Protein AF-A0AAD0HWQ2-F1 (afdb_monomer_lite)

Structure (mmCIF, N/CA/C/O backbone):
data_AF-A0AAD0HWQ2-F1
#
_entry.id   AF-A0AAD0HWQ2-F1
#
loop_
_atom_site.group_PDB
_atom_site.id
_atom_site.type_symbol
_atom_site.label_atom_id
_atom_site.label_alt_id
_atom_site.label_comp_id
_atom_site.label_asym_id
_atom_site.label_entity_id
_atom_site.label_seq_id
_atom_site.pdbx_PDB_ins_code
_atom_site.Cartn_x
_atom_site.Cartn_y
_atom_site.Cartn_z
_atom_site.occupancy
_atom_site.B_iso_or_equiv
_atom_site.auth_seq_id
_atom_site.auth_comp_id
_atom_site.auth_asym_id
_atom_site.auth_atom_id
_atom_site.pdbx_PDB_model_num
ATOM 1 N N . MET A 1 1 ? 8.879 2.944 -17.128 1.00 74.75 1 MET A N 1
ATOM 2 C CA . MET A 1 1 ? 7.806 3.933 -16.881 1.00 74.75 1 MET A CA 1
ATOM 3 C C . MET A 1 1 ? 7.246 3.691 -15.486 1.00 74.75 1 MET A C 1
ATOM 5 O O . MET A 1 1 ? 7.281 2.547 -15.034 1.00 74.75 1 MET A O 1
ATOM 9 N N . ALA A 1 2 ? 6.797 4.745 -14.809 1.00 83.75 2 ALA A N 1
ATOM 10 C CA . ALA A 1 2 ? 6.236 4.683 -13.463 1.00 83.75 2 ALA A CA 1
ATOM 11 C C . ALA A 1 2 ? 4.921 5.463 -13.423 1.00 83.75 2 ALA A C 1
ATOM 13 O O . ALA A 1 2 ? 4.840 6.537 -14.018 1.00 83.75 2 ALA A O 1
ATOM 14 N N . GLY A 1 3 ? 3.912 4.922 -12.744 1.00 89.12 3 GLY A N 1
ATOM 15 C CA . GLY A 1 3 ? 2.720 5.682 -12.376 1.00 89.12 3 GLY A CA 1
ATOM 16 C C . GLY A 1 3 ? 2.906 6.246 -10.974 1.00 89.12 3 GLY A C 1
ATOM 17 O O . GLY A 1 3 ? 3.402 5.532 -10.102 1.00 89.12 3 GLY A O 1
ATOM 18 N N . THR A 1 4 ? 2.528 7.503 -10.744 1.00 91.62 4 THR A N 1
ATOM 19 C CA . THR A 1 4 ? 2.503 8.072 -9.391 1.00 91.62 4 THR A CA 1
ATOM 20 C C . THR A 1 4 ? 1.072 8.226 -8.888 1.00 91.62 4 THR A C 1
ATOM 22 O O . THR A 1 4 ? 0.177 8.663 -9.614 1.00 91.62 4 THR A O 1
ATOM 25 N N . TYR A 1 5 ? 0.852 7.820 -7.641 1.00 92.31 5 TYR A N 1
ATOM 26 C CA . TYR A 1 5 ? -0.467 7.774 -7.024 1.00 92.31 5 TYR A CA 1
ATOM 27 C C . TYR A 1 5 ? -0.455 8.453 -5.658 1.00 92.31 5 TYR A C 1
ATOM 29 O O . TYR A 1 5 ? 0.449 8.245 -4.848 1.00 92.31 5 TYR A O 1
ATOM 37 N N . ASP A 1 6 ? -1.491 9.232 -5.385 1.00 93.00 6 ASP A N 1
ATOM 38 C CA . ASP A 1 6 ? -1.854 9.643 -4.041 1.00 93.00 6 ASP A CA 1
ATOM 39 C C . ASP A 1 6 ? -2.664 8.511 -3.406 1.00 93.00 6 ASP A C 1
ATOM 41 O O . ASP A 1 6 ? -3.572 7.948 -4.029 1.00 93.00 6 ASP A O 1
ATOM 45 N N . ILE A 1 7 ? -2.297 8.149 -2.182 1.00 93.44 7 ILE A N 1
ATOM 46 C CA . ILE A 1 7 ? -2.858 7.019 -1.453 1.00 93.44 7 ILE A CA 1
ATOM 47 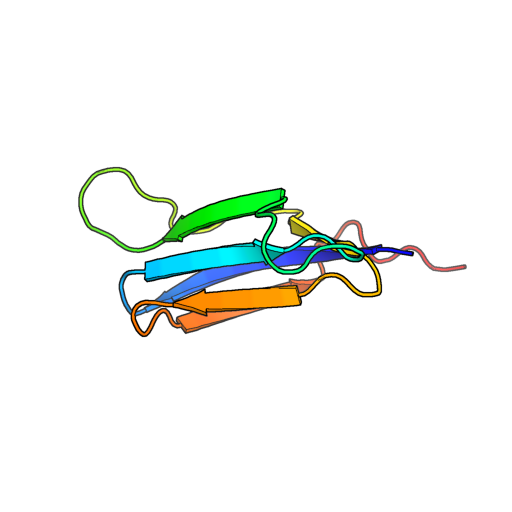C C . ILE A 1 7 ? -3.502 7.548 -0.180 1.00 93.44 7 ILE A C 1
ATOM 49 O O . ILE A 1 7 ? -2.816 8.044 0.713 1.00 93.44 7 ILE A O 1
ATOM 53 N N . GLU A 1 8 ? -4.824 7.439 -0.113 1.00 93.88 8 GLU A N 1
ATOM 54 C CA . GLU A 1 8 ? -5.645 7.959 0.981 1.00 93.88 8 GLU A CA 1
ATOM 55 C C . GLU A 1 8 ? -6.233 6.795 1.785 1.00 93.88 8 GLU A C 1
ATOM 57 O O . GLU A 1 8 ? -6.783 5.849 1.211 1.00 93.88 8 GLU A O 1
ATOM 62 N N . LEU A 1 9 ? -6.132 6.860 3.114 1.00 93.50 9 LEU A N 1
ATOM 63 C CA . LEU A 1 9 ? -6.792 5.924 4.018 1.00 93.50 9 LEU A CA 1
ATOM 64 C C . LEU A 1 9 ? -8.310 6.028 3.854 1.00 93.50 9 LEU A C 1
ATOM 66 O O . LEU A 1 9 ? -8.880 7.109 3.988 1.00 93.50 9 LEU A O 1
ATOM 70 N N . VAL A 1 10 ? -8.967 4.891 3.628 1.00 93.81 10 VAL A N 1
ATOM 71 C CA . VAL A 1 10 ? -10.432 4.796 3.687 1.00 93.81 10 VAL A CA 1
ATOM 72 C C . VAL A 1 10 ? -10.852 4.289 5.059 1.00 93.81 10 VAL A C 1
ATOM 74 O O . VAL A 1 10 ? -11.634 4.940 5.747 1.00 93.81 10 VAL A O 1
ATOM 77 N N . LYS A 1 11 ? -10.326 3.132 5.473 1.00 92.38 11 LYS A N 1
ATOM 78 C CA . LYS A 1 11 ? -10.588 2.545 6.790 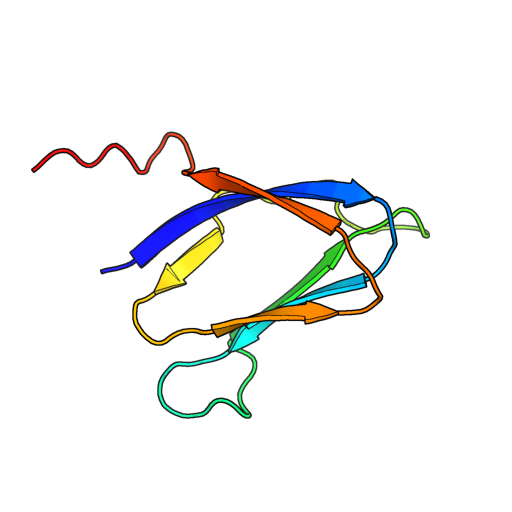1.00 92.38 11 LYS A CA 1
ATOM 79 C C . LYS A 1 11 ? -9.558 1.477 7.142 1.00 92.38 11 LYS A C 1
ATOM 81 O O . LYS A 1 11 ? -8.799 1.019 6.287 1.00 92.38 11 LYS A O 1
ATOM 86 N N . ASN A 1 12 ? -9.649 1.024 8.390 1.00 92.19 12 ASN A N 1
ATOM 87 C CA . ASN A 1 12 ? -8.809 0.004 9.008 1.00 92.19 12 ASN A CA 1
ATOM 88 C C . ASN A 1 12 ? -7.347 0.427 9.165 1.00 92.19 12 ASN A C 1
ATOM 90 O O . ASN A 1 12 ? -6.885 1.421 8.617 1.00 92.19 12 ASN A O 1
ATOM 94 N N . TYR A 1 13 ? -6.639 -0.341 9.978 1.00 90.62 13 TYR A N 1
ATOM 95 C CA . TYR A 1 13 ? -5.225 -0.161 10.241 1.00 90.62 13 TYR A CA 1
ATOM 96 C C . TYR A 1 13 ? -4.432 -1.215 9.482 1.00 90.62 13 TYR A C 1
ATOM 98 O O . TYR A 1 13 ? -4.798 -2.389 9.476 1.00 90.62 13 TYR A O 1
ATOM 106 N N . GLY A 1 14 ? -3.313 -0.829 8.890 1.00 92.69 14 GLY A N 1
ATOM 107 C CA . GLY A 1 14 ? -2.408 -1.787 8.290 1.00 92.69 14 GLY A CA 1
ATOM 108 C C . GLY A 1 14 ? -1.252 -1.111 7.591 1.00 92.69 14 GLY A C 1
ATOM 109 O O . GLY A 1 14 ? -0.809 -0.035 7.980 1.00 92.69 14 GLY A O 1
ATOM 110 N N . TYR A 1 15 ? -0.734 -1.754 6.552 1.00 92.31 15 TYR A N 1
ATOM 111 C CA . TYR A 1 15 ? 0.392 -1.201 5.816 1.00 92.31 15 TYR A CA 1
ATOM 112 C C . TYR A 1 15 ? 0.338 -1.524 4.334 1.00 92.31 15 TYR A C 1
ATOM 114 O O . TYR A 1 15 ? -0.193 -2.551 3.904 1.00 92.31 15 TYR A O 1
ATOM 122 N N . ILE A 1 16 ? 0.960 -0.635 3.569 1.00 93.69 16 ILE A N 1
ATOM 123 C CA . ILE A 1 16 ? 1.228 -0.805 2.148 1.00 93.69 16 ILE A CA 1
ATOM 124 C C . ILE A 1 16 ? 2.708 -1.096 1.980 1.00 93.69 16 ILE A C 1
ATOM 126 O O . ILE A 1 16 ? 3.549 -0.438 2.594 1.00 93.69 16 ILE A O 1
ATOM 130 N N . THR A 1 17 ? 3.026 -2.080 1.145 1.00 94.31 17 THR A N 1
ATOM 131 C CA . THR A 1 17 ? 4.398 -2.438 0.779 1.00 94.31 17 THR A CA 1
ATOM 132 C C . THR A 1 17 ? 4.559 -2.343 -0.735 1.00 94.31 17 THR A C 1
ATOM 134 O O . THR A 1 17 ? 3.765 -2.932 -1.461 1.00 94.31 17 THR A O 1
ATOM 137 N N . ILE A 1 18 ? 5.594 -1.648 -1.211 1.00 93.94 18 ILE A N 1
ATOM 138 C CA . ILE A 1 18 ? 6.067 -1.781 -2.594 1.00 93.94 18 ILE A CA 1
ATOM 139 C C . ILE A 1 18 ? 7.273 -2.712 -2.587 1.00 93.94 18 ILE A C 1
ATOM 141 O O . ILE A 1 18 ? 8.249 -2.481 -1.863 1.00 93.94 18 ILE A O 1
ATOM 145 N N . ARG A 1 19 ? 7.199 -3.771 -3.387 1.00 93.56 19 ARG A N 1
ATOM 146 C CA . ARG A 1 19 ? 8.292 -4.724 -3.589 1.00 93.56 19 ARG A CA 1
ATOM 147 C C . ARG A 1 19 ? 9.054 -4.413 -4.864 1.00 93.56 19 ARG A C 1
ATOM 149 O O . ARG A 1 19 ? 8.468 -3.966 -5.849 1.00 93.56 19 ARG A O 1
ATOM 156 N N . GLU A 1 20 ? 10.353 -4.682 -4.834 1.00 90.31 20 GLU A N 1
ATOM 157 C CA . GLU A 1 20 ? 11.219 -4.502 -5.997 1.00 90.31 20 GLU A CA 1
ATOM 158 C C . GLU A 1 20 ? 10.880 -5.486 -7.126 1.00 90.31 20 GLU A C 1
ATOM 160 O O . GLU A 1 20 ? 10.450 -6.616 -6.890 1.00 90.31 20 GLU A O 1
ATOM 165 N N . LYS A 1 21 ? 11.164 -5.070 -8.364 1.00 84.44 21 LYS A N 1
ATOM 166 C CA . LYS A 1 21 ? 10.877 -5.824 -9.597 1.00 84.44 21 LYS A CA 1
ATOM 167 C C . LYS A 1 21 ? 11.547 -7.197 -9.644 1.00 84.44 21 LYS A C 1
ATOM 169 O O . LYS A 1 21 ? 10.915 -8.206 -9.934 1.00 84.44 21 LYS A O 1
ATOM 174 N N . LYS A 1 22 ? 12.859 -7.227 -9.382 1.00 79.94 22 LYS A N 1
ATOM 175 C CA . LYS A 1 22 ? 13.704 -8.418 -9.586 1.00 79.94 22 LYS A CA 1
ATOM 176 C C . LYS A 1 22 ? 13.676 -9.379 -8.409 1.00 79.94 22 LYS A C 1
ATOM 178 O O . LYS A 1 22 ? 13.939 -10.564 -8.582 1.00 79.94 22 LYS A O 1
ATOM 183 N N . ASN A 1 23 ? 13.387 -8.869 -7.218 1.00 81.12 23 ASN A N 1
ATOM 184 C CA . ASN A 1 23 ? 13.355 -9.669 -6.014 1.00 81.12 23 ASN A CA 1
ATOM 185 C C . ASN A 1 23 ? 12.145 -9.279 -5.173 1.00 81.12 23 ASN A C 1
ATOM 187 O O . ASN A 1 23 ? 12.203 -8.362 -4.361 1.00 81.12 23 ASN A O 1
ATOM 191 N N . VAL A 1 24 ? 11.057 -10.028 -5.336 1.00 73.12 24 VAL A N 1
ATOM 192 C CA . VAL A 1 24 ? 9.822 -9.809 -4.577 1.00 73.12 24 VAL A CA 1
ATOM 193 C C . VAL A 1 24 ? 10.022 -9.970 -3.065 1.00 73.12 24 VAL A C 1
ATOM 195 O O . VAL A 1 24 ? 9.227 -9.451 -2.292 1.00 73.12 24 VAL A O 1
ATOM 198 N N . SER A 1 25 ? 11.083 -10.635 -2.597 1.00 80.12 25 SER A N 1
ATOM 199 C CA . SER A 1 25 ? 11.378 -10.668 -1.158 1.00 80.12 25 SER A CA 1
ATOM 200 C C . SER A 1 25 ? 11.908 -9.329 -0.627 1.00 80.12 25 SER A C 1
ATOM 202 O O . SER A 1 25 ? 11.696 -9.026 0.549 1.00 80.12 25 SER A O 1
ATOM 204 N N . ASN A 1 26 ? 12.488 -8.486 -1.490 1.00 87.50 26 ASN A N 1
ATOM 205 C CA . ASN A 1 26 ? 12.984 -7.169 -1.114 1.00 87.50 26 ASN A CA 1
ATOM 206 C C . ASN A 1 26 ? 11.842 -6.155 -1.017 1.00 87.50 26 ASN A C 1
ATOM 208 O O . ASN A 1 26 ? 11.043 -5.964 -1.940 1.00 87.50 26 ASN A O 1
ATOM 212 N N . ILE A 1 27 ? 11.807 -5.459 0.115 1.00 91.75 27 ILE A N 1
ATOM 213 C CA . ILE A 1 27 ? 10.900 -4.343 0.354 1.00 91.75 27 ILE A CA 1
ATOM 214 C C . ILE A 1 27 ? 11.603 -3.066 -0.104 1.00 91.75 27 ILE A C 1
ATOM 216 O O . ILE A 1 27 ? 12.576 -2.646 0.515 1.00 91.75 27 ILE A O 1
ATOM 220 N N . LYS A 1 28 ? 11.078 -2.427 -1.154 1.00 90.62 28 LYS A N 1
ATOM 221 C CA . LYS A 1 28 ? 11.510 -1.086 -1.578 1.00 90.62 28 LYS A CA 1
ATOM 222 C C . LYS A 1 28 ? 10.974 -0.025 -0.623 1.00 90.62 28 LYS A C 1
ATOM 224 O O . LYS A 1 28 ? 11.649 0.946 -0.297 1.00 90.62 28 LYS A O 1
ATOM 229 N N . PHE A 1 29 ? 9.727 -0.202 -0.195 1.00 89.12 29 PHE A N 1
ATOM 230 C CA . PHE A 1 29 ? 9.000 0.780 0.594 1.00 89.12 29 PHE A CA 1
ATOM 231 C C . PHE A 1 29 ? 7.927 0.104 1.439 1.00 89.12 29 PHE A C 1
ATOM 233 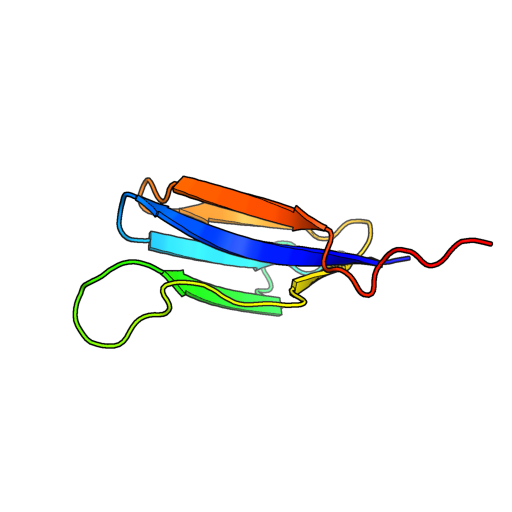O O . PHE A 1 29 ? 7.226 -0.784 0.957 1.00 89.12 29 PHE A O 1
ATOM 240 N N . ARG A 1 30 ? 7.756 0.564 2.681 1.00 92.12 30 ARG A N 1
ATOM 241 C CA . ARG A 1 30 ? 6.606 0.223 3.521 1.00 92.12 30 ARG A CA 1
ATOM 242 C C . ARG A 1 30 ? 6.131 1.450 4.289 1.00 92.12 30 ARG A C 1
ATOM 244 O O . ARG A 1 30 ? 6.945 2.161 4.880 1.00 92.12 30 ARG A O 1
ATOM 251 N N . LYS A 1 31 ? 4.817 1.670 4.314 1.00 91.06 31 LYS A N 1
ATOM 252 C CA . LYS A 1 31 ? 4.165 2.683 5.155 1.00 91.06 31 LYS A CA 1
ATOM 253 C C . LYS A 1 31 ? 2.967 2.093 5.865 1.00 91.06 31 LYS A C 1
ATOM 255 O O . LYS A 1 31 ? 2.205 1.346 5.259 1.00 91.06 31 LYS A O 1
ATOM 260 N N . TYR A 1 32 ? 2.832 2.464 7.127 1.00 90.38 32 TYR A N 1
ATOM 261 C CA . TYR A 1 32 ? 1.685 2.132 7.952 1.00 90.38 32 TYR A CA 1
ATOM 262 C C . TYR A 1 32 ? 0.649 3.256 7.854 1.00 90.38 32 TYR A C 1
ATOM 264 O O . TYR A 1 32 ? 1.020 4.436 7.785 1.00 90.38 32 TYR A O 1
ATOM 272 N N . LEU A 1 33 ? -0.620 2.866 7.752 1.00 90.50 33 LEU A N 1
ATOM 273 C CA . LEU A 1 33 ? -1.775 3.751 7.670 1.00 90.50 33 LEU A CA 1
ATOM 274 C C . LEU A 1 33 ? -2.854 3.248 8.628 1.00 90.50 33 LEU A C 1
ATOM 276 O O . LEU A 1 33 ? -3.169 2.056 8.638 1.00 90.50 33 LEU A O 1
ATOM 280 N N . GLY A 1 34 ? -3.473 4.179 9.351 1.00 85.06 34 GLY A N 1
ATOM 281 C CA . GLY A 1 34 ? -4.537 3.897 10.313 1.00 85.06 34 GLY A CA 1
ATOM 282 C C . GLY A 1 34 ? -4.324 4.624 11.638 1.00 85.06 34 GLY A C 1
ATOM 283 O O . GLY A 1 34 ? -3.204 4.814 12.086 1.00 85.06 34 GLY A O 1
ATOM 284 N N . GLU A 1 35 ? -5.392 5.061 12.301 1.00 67.44 35 GLU A N 1
ATOM 285 C CA . GLU A 1 35 ? -5.262 5.793 13.565 1.00 67.44 35 GLU A CA 1
ATOM 286 C C . GLU A 1 35 ? -4.966 4.846 14.732 1.00 67.44 35 GLU A C 1
ATOM 288 O O . GLU A 1 35 ? -5.857 4.417 15.459 1.00 67.44 35 GLU A O 1
ATOM 293 N N . ASN A 1 3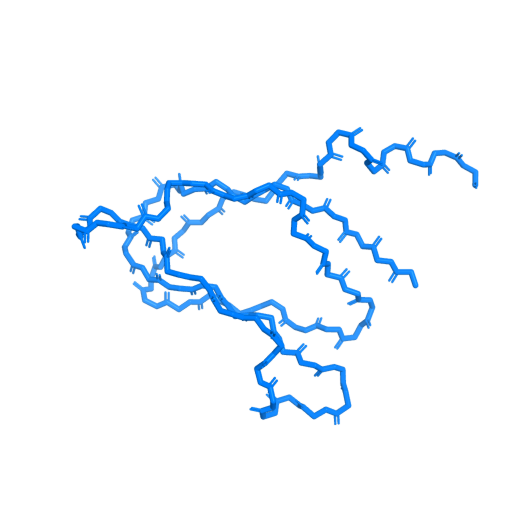6 ? -3.687 4.544 14.940 1.00 62.06 36 ASN A N 1
ATOM 294 C CA . ASN A 1 36 ? -3.200 4.185 16.263 1.00 62.06 36 ASN A CA 1
ATOM 295 C C . ASN A 1 36 ? -1.826 4.834 16.479 1.00 62.06 36 ASN A C 1
ATOM 297 O O . ASN A 1 36 ? -0.778 4.237 16.280 1.00 62.06 36 ASN A O 1
ATOM 301 N N . ILE A 1 37 ? -1.876 6.105 16.895 1.00 53.56 37 ILE A N 1
ATOM 302 C CA . ILE A 1 37 ? -0.774 6.865 17.503 1.00 53.56 37 ILE A CA 1
ATOM 303 C C . ILE A 1 37 ? 0.469 7.058 16.599 1.00 53.56 37 ILE A C 1
ATOM 305 O O . ILE A 1 37 ? 1.542 6.524 16.856 1.00 53.56 37 ILE A O 1
ATOM 309 N N . GLY A 1 38 ? 0.343 7.898 15.561 1.00 63.69 38 GLY A N 1
ATOM 310 C CA . GLY A 1 38 ? 1.495 8.432 14.803 1.00 63.69 38 GLY A CA 1
ATOM 311 C C . GLY A 1 38 ? 1.559 8.074 13.318 1.00 63.69 38 GLY A C 1
ATOM 312 O O . GLY A 1 38 ? 2.549 8.383 12.656 1.00 63.69 38 GLY A O 1
ATOM 313 N N . GLU A 1 39 ? 0.521 7.441 12.781 1.00 69.62 39 GLU A N 1
ATOM 314 C CA . GLU A 1 39 ? 0.519 6.960 11.402 1.00 69.62 39 GLU A CA 1
ATOM 315 C C . GLU A 1 39 ? -0.204 7.884 10.420 1.00 69.62 39 GLU A C 1
ATOM 317 O O . GLU A 1 39 ? -1.008 8.745 10.783 1.00 69.62 39 GLU A O 1
ATOM 322 N N . LEU A 1 40 ? 0.135 7.714 9.142 1.00 80.62 40 LEU A N 1
ATOM 323 C CA . LEU A 1 40 ? -0.302 8.575 8.051 1.00 80.62 40 LEU A CA 1
ATOM 324 C C . LEU A 1 40 ? -1.770 8.303 7.696 1.00 80.62 40 LEU A C 1
ATOM 326 O O . LEU A 1 40 ? -2.172 7.155 7.512 1.00 80.62 40 LEU A O 1
ATOM 330 N N . LYS A 1 41 ? -2.558 9.373 7.540 1.00 86.44 41 LYS A N 1
ATOM 331 C CA . LYS A 1 41 ? -3.903 9.307 6.938 1.00 86.44 41 LYS A CA 1
ATOM 332 C C . LYS A 1 41 ? -3.845 9.245 5.415 1.0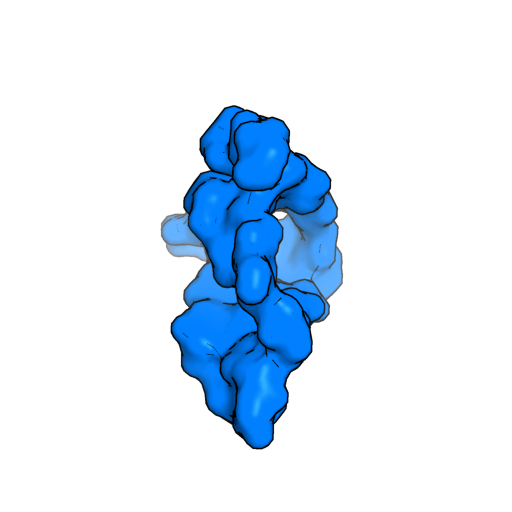0 86.44 41 LYS A C 1
ATOM 334 O O . LYS A 1 41 ? -4.731 8.690 4.781 1.00 86.44 41 LYS A O 1
ATOM 339 N N . ASP A 1 42 ? -2.793 9.794 4.833 1.00 89.50 42 ASP A N 1
ATOM 340 C CA . ASP A 1 42 ? -2.528 9.743 3.407 1.00 89.50 42 ASP A CA 1
ATOM 341 C C . ASP A 1 42 ? -1.030 9.892 3.143 1.00 89.50 42 ASP A C 1
ATOM 343 O O . ASP A 1 42 ? -0.259 10.345 3.997 1.00 89.50 42 ASP A O 1
ATOM 347 N N . PHE A 1 43 ? -0.610 9.502 1.946 1.00 89.31 43 PHE A N 1
ATOM 348 C CA . PHE A 1 43 ? 0.675 9.897 1.394 1.00 89.31 43 PHE A CA 1
ATOM 349 C C . PHE A 1 43 ? 0.563 10.092 -0.112 1.00 89.31 43 PHE A C 1
ATOM 351 O O . PHE A 1 43 ? -0.151 9.376 -0.810 1.00 89.31 43 PHE A O 1
ATOM 358 N N . LYS A 1 44 ? 1.282 11.092 -0.613 1.00 90.38 44 LYS A N 1
ATOM 359 C CA . LYS A 1 44 ? 1.153 11.575 -1.988 1.00 90.38 44 LYS A CA 1
ATOM 360 C C . LYS A 1 44 ? 2.341 11.172 -2.841 1.00 90.38 44 LYS A C 1
ATOM 362 O O . LYS A 1 44 ? 3.434 10.947 -2.321 1.00 90.38 44 LYS A O 1
ATOM 367 N N . ASN A 1 45 ? 2.136 11.157 -4.153 1.00 89.19 45 ASN A N 1
ATOM 368 C CA . ASN A 1 45 ? 3.170 10.891 -5.155 1.00 89.19 45 ASN A CA 1
ATOM 369 C C . ASN A 1 45 ? 3.907 9.552 -4.946 1.00 89.19 45 ASN A C 1
ATOM 371 O O . ASN A 1 45 ? 5.119 9.461 -5.148 1.00 89.19 45 ASN A O 1
ATOM 375 N N . CYS A 1 46 ? 3.194 8.499 -4.544 1.00 91.06 46 CYS A N 1
ATOM 376 C CA . CYS A 1 46 ? 3.746 7.152 -4.473 1.00 91.06 46 CYS A CA 1
ATOM 377 C C . CYS A 1 46 ? 4.051 6.646 -5.885 1.00 91.06 46 CYS A C 1
ATOM 379 O O . CYS A 1 46 ? 3.136 6.355 -6.652 1.00 91.06 46 CYS A O 1
ATOM 381 N N . SER A 1 47 ? 5.335 6.564 -6.228 1.00 91.00 47 SER A N 1
ATOM 382 C CA . SER A 1 47 ? 5.785 6.025 -7.509 1.00 91.00 47 SER A CA 1
ATOM 383 C C . SER A 1 47 ? 5.788 4.501 -7.478 1.00 91.00 47 SER A C 1
ATOM 385 O O . SER A 1 47 ? 6.435 3.898 -6.619 1.00 91.00 47 SER A O 1
ATOM 387 N N . ILE A 1 48 ? 5.079 3.898 -8.429 1.00 91.25 48 ILE A N 1
ATOM 388 C CA . ILE A 1 48 ? 5.024 2.455 -8.644 1.00 91.25 48 ILE A CA 1
ATOM 389 C C . ILE A 1 48 ? 5.492 2.201 -10.071 1.00 91.25 48 ILE A C 1
ATOM 391 O O . ILE A 1 48 ? 4.869 2.637 -11.047 1.00 91.25 48 ILE A O 1
ATOM 395 N N . GLU A 1 49 ? 6.628 1.531 -10.203 1.00 91.44 49 GLU A N 1
ATOM 396 C CA . GLU A 1 49 ? 7.200 1.225 -11.505 1.00 91.44 49 GLU A CA 1
ATOM 397 C C . GLU A 1 49 ? 6.599 -0.052 -12.104 1.00 91.44 49 GLU A C 1
ATOM 399 O O . GLU A 1 49 ? 6.100 -0.924 -11.396 1.00 91.44 49 GLU A O 1
ATOM 404 N N . ILE A 1 50 ? 6.692 -0.189 -13.431 1.00 88.31 50 ILE A N 1
ATOM 405 C CA . ILE A 1 50 ? 6.389 -1.454 -14.122 1.00 88.31 50 ILE A CA 1
ATOM 406 C C . ILE A 1 50 ? 7.138 -2.608 -13.435 1.00 88.31 50 ILE A C 1
ATOM 408 O O . ILE A 1 50 ? 8.320 -2.454 -13.127 1.00 88.31 50 ILE A O 1
ATOM 412 N N . GLU A 1 51 ? 6.444 -3.733 -13.231 1.00 89.69 51 GLU A N 1
ATOM 413 C CA . GLU A 1 51 ? 6.892 -4.949 -12.520 1.00 89.69 51 GLU A CA 1
ATOM 414 C C . GLU A 1 51 ? 7.055 -4.826 -10.997 1.00 89.69 51 GLU A C 1
ATOM 416 O O . GLU A 1 51 ? 7.286 -5.838 -10.334 1.00 89.69 51 GLU A O 1
ATOM 421 N N . GLU A 1 52 ? 6.887 -3.641 -10.407 1.00 92.00 52 GLU A N 1
ATOM 422 C CA . GLU A 1 52 ? 6.768 -3.535 -8.952 1.00 92.00 52 GLU A CA 1
ATOM 423 C C . GLU A 1 52 ? 5.394 -4.012 -8.494 1.00 92.00 52 GLU A C 1
ATOM 425 O O . GLU A 1 52 ? 4.390 -3.893 -9.202 1.00 92.00 52 GLU A O 1
ATOM 430 N N . LYS A 1 53 ? 5.346 -4.563 -7.282 1.00 91.75 53 LYS A N 1
ATOM 431 C CA . LYS A 1 53 ? 4.098 -5.034 -6.678 1.00 91.75 53 LYS A CA 1
ATOM 432 C C . LYS A 1 53 ? 3.739 -4.156 -5.497 1.00 91.75 53 LYS A C 1
ATOM 434 O O . LYS A 1 53 ? 4.540 -4.025 -4.572 1.00 91.75 53 LYS A O 1
ATOM 439 N N . LEU A 1 54 ? 2.531 -3.602 -5.531 1.00 92.94 54 LEU A N 1
ATOM 440 C CA . LEU A 1 54 ? 1.890 -2.982 -4.380 1.00 92.94 54 LEU A CA 1
ATOM 441 C C . LEU A 1 54 ? 1.097 -4.050 -3.626 1.00 92.94 54 LEU A C 1
ATOM 443 O O . LEU A 1 54 ? 0.209 -4.688 -4.186 1.00 92.94 54 LEU A O 1
ATOM 447 N N . GLU A 1 55 ? 1.414 -4.229 -2.350 1.00 94.19 55 GLU A N 1
ATOM 448 C CA . GLU A 1 55 ? 0.720 -5.135 -1.438 1.00 94.19 55 GLU A CA 1
ATOM 449 C C . GLU A 1 55 ? 0.050 -4.351 -0.317 1.00 94.19 55 GLU A C 1
ATOM 451 O O . GLU A 1 55 ? 0.639 -3.419 0.234 1.00 94.19 55 GLU A O 1
ATOM 456 N N . ILE A 1 56 ? -1.161 -4.770 0.048 1.00 93.44 56 ILE A N 1
ATOM 457 C CA . ILE A 1 56 ? -1.960 -4.195 1.132 1.00 93.44 56 ILE A CA 1
ATOM 458 C C . ILE A 1 56 ? -2.155 -5.280 2.194 1.00 93.44 56 ILE A C 1
ATOM 460 O O . ILE A 1 56 ? -2.457 -6.428 1.872 1.00 93.44 56 ILE A O 1
ATOM 464 N N . SER A 1 57 ? -1.935 -4.949 3.464 1.00 92.62 57 SER A N 1
ATOM 465 C CA . SER A 1 57 ? -2.006 -5.895 4.586 1.00 92.62 57 SER A CA 1
ATOM 466 C C . SER A 1 57 ? -2.713 -5.285 5.794 1.00 92.62 57 SER A C 1
ATOM 468 O O . SER A 1 57 ? -2.807 -4.067 5.906 1.00 92.62 57 SER A O 1
ATOM 470 N N . GLY A 1 58 ? -3.205 -6.132 6.707 1.00 91.69 58 GLY A N 1
ATOM 471 C CA . GLY A 1 58 ? -3.918 -5.701 7.921 1.00 91.69 58 GLY A CA 1
ATOM 472 C C . GLY A 1 58 ? -5.414 -5.421 7.725 1.00 91.69 58 GLY A C 1
ATOM 473 O O . GLY A 1 58 ? -6.051 -4.852 8.598 1.00 91.69 58 GLY A O 1
ATOM 474 N N . GLY A 1 59 ? -5.993 -5.802 6.580 1.00 91.06 59 GLY A N 1
ATOM 475 C CA . GLY A 1 59 ? -7.374 -5.435 6.237 1.00 91.06 59 GLY A CA 1
ATOM 476 C C . GLY A 1 59 ? -7.532 -3.957 5.864 1.00 91.06 59 GLY A C 1
ATOM 477 O O . GLY A 1 59 ? -8.658 -3.475 5.762 1.00 91.06 59 GLY A O 1
ATOM 478 N N . LEU A 1 60 ? -6.413 -3.253 5.670 1.00 93.06 60 LEU A N 1
ATOM 479 C CA . LEU A 1 60 ? -6.352 -1.866 5.236 1.00 93.06 60 LEU A CA 1
ATOM 480 C C . LEU A 1 60 ? -7.138 -1.666 3.933 1.00 93.06 60 LEU A C 1
ATOM 482 O O . LEU A 1 60 ? -6.970 -2.413 2.970 1.00 93.06 60 LEU A O 1
ATOM 486 N N . GLU A 1 61 ? -7.963 -0.625 3.900 1.00 94.00 61 GLU A N 1
ATOM 487 C CA . GLU A 1 61 ? -8.642 -0.167 2.693 1.00 94.00 61 GLU A CA 1
ATOM 488 C C . GLU A 1 61 ? -8.144 1.236 2.361 1.00 94.00 61 GLU A C 1
ATOM 490 O O . GLU A 1 61 ? -8.158 2.135 3.207 1.00 94.00 61 GLU A O 1
ATOM 495 N N . VAL A 1 62 ? -7.696 1.418 1.122 1.00 93.88 62 VAL A N 1
ATOM 496 C CA . VAL A 1 62 ? -7.186 2.696 0.625 1.00 93.88 62 VAL A CA 1
ATOM 497 C C . VAL A 1 62 ? -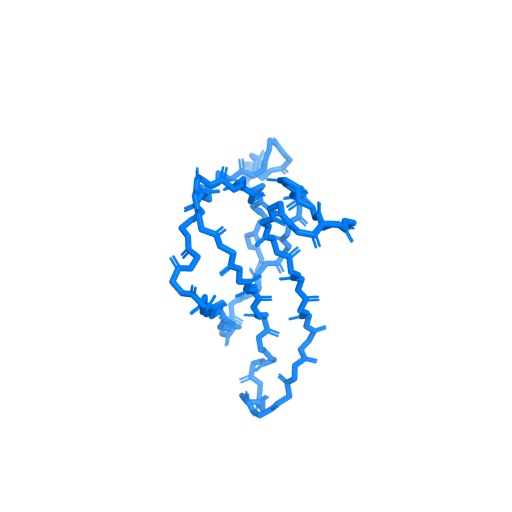7.794 3.039 -0.718 1.00 93.88 62 VAL A C 1
ATOM 499 O O . VAL A 1 62 ? -8.184 2.167 -1.496 1.00 93.88 62 VAL A O 1
ATOM 502 N N . LYS A 1 63 ? -7.808 4.333 -1.011 1.00 95.25 63 LYS A N 1
ATOM 503 C CA . LYS A 1 63 ? -8.119 4.867 -2.326 1.00 95.25 63 LYS A CA 1
ATOM 504 C C . LYS A 1 63 ? -6.818 5.256 -3.019 1.00 95.25 63 LYS A C 1
ATOM 506 O O . LYS A 1 63 ? -6.025 6.016 -2.471 1.00 95.25 63 LYS A O 1
ATOM 511 N N . LEU A 1 64 ? -6.627 4.745 -4.232 1.00 93.62 64 LEU A N 1
ATOM 512 C CA . LEU A 1 64 ? -5.534 5.129 -5.120 1.00 93.62 64 LEU A CA 1
ATOM 513 C C . LEU A 1 64 ? -6.059 6.149 -6.130 1.00 93.62 64 LEU A C 1
ATOM 515 O O . LEU A 1 64 ? -6.986 5.854 -6.883 1.00 93.62 64 LEU A O 1
ATOM 519 N N . THR A 1 65 ? -5.463 7.336 -6.159 1.00 93.56 65 THR A N 1
ATOM 520 C CA . THR A 1 65 ? -5.783 8.381 -7.140 1.00 93.56 65 THR A CA 1
ATOM 521 C C . THR A 1 65 ? -4.510 8.729 -7.903 1.00 93.56 65 THR A C 1
ATOM 523 O O . THR A 1 65 ? -3.508 8.995 -7.248 1.00 93.56 65 THR A O 1
ATOM 526 N N . PRO A 1 66 ? -4.488 8.749 -9.248 1.00 91.81 66 PRO A N 1
ATOM 527 C CA . PRO A 1 66 ? -3.331 9.260 -9.980 1.00 91.81 66 PRO A CA 1
ATOM 528 C C . PRO A 1 66 ? -2.968 10.661 -9.476 1.00 91.81 66 PRO A C 1
ATOM 530 O O . PRO A 1 66 ? -3.828 11.548 -9.433 1.00 91.81 66 PRO A O 1
ATOM 533 N N . SER A 1 67 ? -1.722 10.864 -9.047 1.00 88.75 67 SER A N 1
ATOM 534 C CA . SER A 1 67 ? -1.295 12.164 -8.525 1.00 88.75 67 SER A CA 1
ATOM 535 C C . SER A 1 67 ? -1.413 13.207 -9.637 1.00 88.75 67 SER A C 1
ATOM 537 O O . SER A 1 67 ? -1.071 12.925 -10.783 1.00 88.75 67 SER A O 1
ATOM 539 N N . LYS A 1 68 ? -1.851 14.438 -9.335 1.00 71.31 68 LYS A N 1
ATOM 540 C CA . LYS A 1 68 ? -2.051 15.506 -10.348 1.00 71.31 68 LYS A CA 1
ATOM 541 C C . LYS A 1 68 ? -0.819 15.807 -11.226 1.00 71.31 68 LYS A C 1
ATOM 543 O O . LYS A 1 68 ? -0.968 16.416 -12.279 1.00 71.31 68 LYS A O 1
ATOM 548 N N . SER A 1 69 ? 0.371 15.369 -10.825 1.00 58.53 69 SER A N 1
ATOM 549 C CA . SER A 1 69 ? 1.624 15.430 -11.587 1.00 58.53 69 SER A CA 1
ATOM 550 C C . SER A 1 69 ? 1.774 14.351 -12.680 1.00 58.53 69 SER A C 1
ATOM 552 O O . SER A 1 69 ? 2.733 14.416 -13.442 1.00 58.53 69 SER A O 1
ATOM 554 N N . THR A 1 70 ? 0.848 13.388 -12.803 1.00 52.38 70 THR A N 1
ATOM 555 C CA . THR A 1 70 ? 0.889 12.300 -13.814 1.00 52.38 70 THR A CA 1
ATOM 556 C C . THR A 1 70 ? 0.115 12.560 -15.094 1.00 52.38 70 THR A C 1
ATOM 558 O O . THR A 1 70 ? 0.132 11.708 -15.981 1.00 52.38 70 THR A O 1
ATOM 561 N N . TYR A 1 71 ? -0.466 13.748 -15.280 1.00 47.97 71 TYR A N 1
ATOM 562 C CA . TYR A 1 71 ? -0.850 14.198 -16.622 1.00 47.97 71 TYR A CA 1
ATOM 563 C C . TYR A 1 71 ? 0.400 14.597 -17.424 1.00 47.97 71 TYR A C 1
ATOM 565 O O . TYR A 1 71 ? 0.517 15.717 -17.912 1.00 47.97 71 TYR A O 1
ATOM 573 N N . LEU A 1 72 ? 1.360 13.680 -17.547 1.00 49.66 72 LEU A N 1
ATOM 574 C CA . LEU A 1 72 ? 2.345 13.719 -18.613 1.00 49.66 72 LEU A CA 1
ATOM 575 C C . LEU A 1 72 ? 1.620 13.215 -19.860 1.00 49.66 72 LEU A C 1
ATOM 577 O O . LEU A 1 72 ? 1.605 12.025 -20.159 1.00 49.66 72 LEU A O 1
ATOM 581 N N . TYR A 1 73 ? 0.925 14.136 -20.526 1.00 46.19 73 TYR A N 1
ATOM 582 C CA . TYR A 1 73 ? 0.628 13.963 -21.937 1.00 46.19 73 TYR A CA 1
ATOM 583 C C . TYR A 1 73 ? 1.940 14.054 -22.727 1.00 46.19 73 TYR A C 1
ATOM 585 O O . TYR A 1 73 ? 2.725 14.981 -22.509 1.00 46.19 73 TYR A O 1
ATOM 593 N N . ASN A 1 74 ? 2.053 13.109 -23.667 1.00 43.28 74 ASN A N 1
ATOM 594 C CA . ASN A 1 74 ? 3.073 12.843 -24.691 1.00 43.28 74 ASN A CA 1
ATOM 595 C C . ASN A 1 74 ? 4.280 11.999 -24.272 1.00 43.28 74 ASN A C 1
ATOM 597 O O . ASN A 1 74 ? 5.273 12.552 -23.753 1.00 43.28 74 ASN A O 1
#

pLDDT: mean 84.72, std 13.38, range [43.28, 95.25]

Secondary structure (DSSP, 8-state):
-EEEEEEEEEES-EEEEEEPSS-TTSEEEEEEESSSSS-BSEEEEEEEETT-EEEEETT-EEEEEE-GGG----

Sequence (74 aa):
MAGTYDIELVKNYGYITIREKKNVSNIKFRKYLGENIGELKDFKNCSIEIEEKLEISGGLEVKLTPSKSTYLYN

Radius of gyration: 12.8 Å; chains: 1; bounding box: 24×26×42 Å

Foldseek 3Di:
DKFWWKKAFPDFWWKKFKADQPDNVDTPDMAIDDPDPDGDRIDGGDIHDPNIDIDTDRPTDIDIDGHPVPPPDD

Organism: NCBI:txid860